Protein AF-A0A4U2DTA5-F1 (afdb_monomer_lite)

pLDDT: mean 94.83, std 8.17, range [55.56, 98.75]

Secondary structure (DSSP, 8-state):
--TTHHHHHHHHHHHHHHTT--HHHHHHHHHHHHHHHTTSSSSGGGPPPHHHHHHHHHHHS--

Radius of gyration: 11.01 Å; chains: 1; bounding box: 27×26×25 Å

Sequence (63 aa):
DTTAAGDTFNGALVTGLLEDMPLERAIK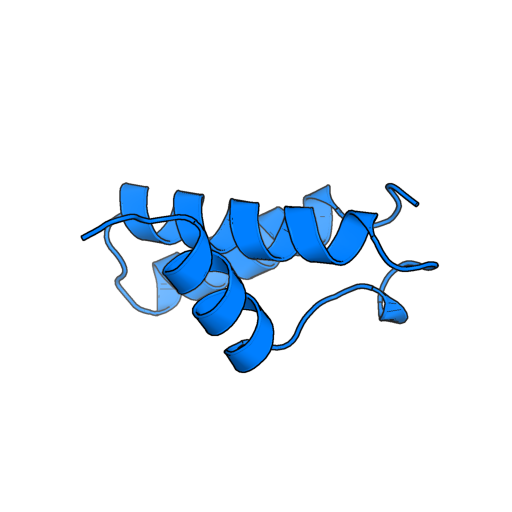FAHAAAAISVTRFGAQTSIPTRAETDAFLAEQLPA

Foldseek 3Di:
DQAQLVVLLVVQLVVCVVVVHDNVVSNLLSNLQSVQLVVDDDHPVSGDDPVSSVVSSVVVDDD

Structure (mmCIF, N/CA/C/O backbone):
data_AF-A0A4U2DTA5-F1
#
_entry.id   AF-A0A4U2DTA5-F1
#
loop_
_atom_site.group_PDB
_atom_site.id
_atom_site.type_symbol
_atom_site.label_atom_id
_atom_site.label_alt_id
_atom_site.label_comp_id
_atom_site.label_asym_id
_atom_site.label_entity_id
_atom_site.label_seq_id
_atom_site.pdbx_PDB_ins_code
_atom_site.Cartn_x
_atom_site.Cartn_y
_atom_site.Cartn_z
_atom_site.occupancy
_atom_site.B_iso_or_equiv
_atom_site.auth_seq_id
_atom_site.auth_comp_id
_atom_site.auth_a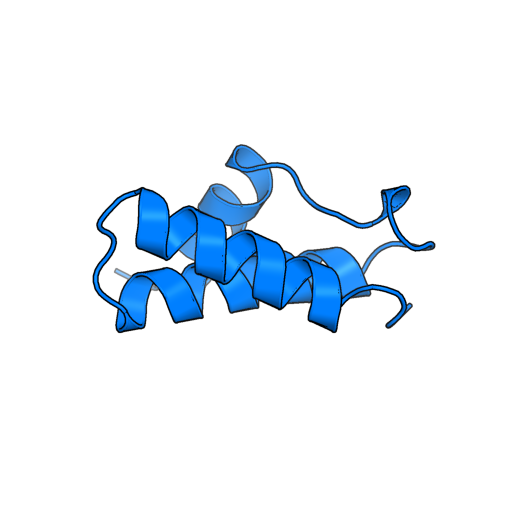sym_id
_atom_site.auth_atom_id
_atom_site.pdbx_PDB_model_num
ATOM 1 N N . ASP A 1 1 ? 12.759 -1.411 -6.629 1.00 82.06 1 ASP A N 1
ATOM 2 C CA . ASP A 1 1 ? 13.007 0.037 -6.780 1.00 82.06 1 ASP A CA 1
ATOM 3 C C . ASP A 1 1 ? 12.123 0.727 -5.754 1.00 82.06 1 ASP A C 1
ATOM 5 O O . ASP A 1 1 ? 10.969 0.358 -5.649 1.00 82.06 1 ASP A O 1
ATOM 9 N N . THR A 1 2 ? 12.659 1.605 -4.907 1.00 88.38 2 THR A N 1
ATOM 10 C CA . THR A 1 2 ? 11.902 2.188 -3.780 1.00 88.38 2 THR A CA 1
ATOM 11 C C . THR A 1 2 ? 11.107 3.439 -4.152 1.00 88.38 2 THR A C 1
ATOM 13 O O . THR A 1 2 ? 10.425 4.017 -3.301 1.00 88.38 2 THR A O 1
ATOM 16 N N . THR A 1 3 ? 11.182 3.866 -5.412 1.00 90.94 3 THR A N 1
ATOM 17 C CA . THR A 1 3 ? 10.449 5.023 -5.927 1.00 90.94 3 THR A CA 1
ATOM 18 C C . THR A 1 3 ? 8.938 4.858 -5.700 1.00 90.94 3 THR A C 1
ATOM 20 O O . THR A 1 3 ? 8.381 3.793 -5.943 1.00 90.94 3 THR A O 1
ATOM 23 N N . ALA A 1 4 ? 8.269 5.917 -5.222 1.00 92.50 4 ALA A N 1
ATOM 24 C CA . ALA A 1 4 ? 6.825 5.978 -4.939 1.00 92.50 4 ALA A CA 1
ATOM 25 C C . ALA A 1 4 ? 6.271 5.035 -3.845 1.00 92.50 4 ALA A C 1
ATOM 27 O O . ALA A 1 4 ? 5.056 4.989 -3.648 1.00 92.50 4 ALA A O 1
ATOM 28 N N . ALA A 1 5 ? 7.109 4.332 -3.073 1.00 96.19 5 ALA A N 1
ATOM 29 C CA . ALA A 1 5 ? 6.630 3.468 -1.983 1.00 96.19 5 ALA A CA 1
ATOM 30 C C . ALA A 1 5 ? 5.849 4.240 -0.900 1.00 96.19 5 ALA A C 1
ATOM 32 O O . ALA A 1 5 ? 4.795 3.792 -0.454 1.00 96.19 5 ALA A O 1
ATOM 33 N N . GLY A 1 6 ? 6.332 5.428 -0.516 1.00 97.06 6 GLY A N 1
ATOM 34 C CA . GLY A 1 6 ? 5.652 6.297 0.452 1.00 97.06 6 GLY A CA 1
ATOM 35 C C . GLY A 1 6 ? 4.339 6.878 -0.081 1.00 97.06 6 GLY A C 1
ATOM 36 O O . GLY A 1 6 ? 3.341 6.896 0.635 1.00 97.06 6 GLY A O 1
ATOM 37 N N . ASP A 1 7 ? 4.311 7.286 -1.351 1.00 97.44 7 ASP A N 1
ATOM 38 C CA . ASP A 1 7 ? 3.090 7.786 -1.996 1.00 97.44 7 ASP A CA 1
ATOM 39 C C . ASP A 1 7 ? 2.041 6.676 -2.127 1.00 97.44 7 ASP A C 1
ATOM 41 O O . ASP A 1 7 ? 0.866 6.894 -1.834 1.00 97.44 7 ASP A O 1
ATOM 45 N N . THR A 1 8 ? 2.476 5.464 -2.485 1.00 98.06 8 THR A N 1
ATOM 46 C CA . THR A 1 8 ? 1.624 4.268 -2.547 1.00 98.06 8 THR A CA 1
ATOM 47 C C . THR A 1 8 ? 1.049 3.936 -1.174 1.00 98.06 8 THR A C 1
ATOM 49 O O . THR A 1 8 ? -0.156 3.716 -1.054 1.00 98.06 8 THR A O 1
ATOM 52 N N . PHE A 1 9 ? 1.881 3.961 -0.127 1.00 98.44 9 PHE A N 1
ATOM 53 C CA . PHE A 1 9 ? 1.435 3.769 1.251 1.00 98.44 9 PHE A CA 1
ATOM 54 C C . PHE A 1 9 ? 0.371 4.802 1.644 1.00 98.44 9 PHE A C 1
ATOM 56 O O . PHE A 1 9 ? -0.710 4.437 2.098 1.00 98.44 9 PHE A O 1
ATOM 63 N N . ASN A 1 10 ? 0.647 6.091 1.436 1.00 98.44 10 ASN A N 1
ATOM 64 C CA . ASN A 1 10 ? -0.267 7.166 1.820 1.00 98.44 10 ASN A CA 1
ATOM 65 C C . ASN A 1 10 ? -1.590 7.094 1.047 1.00 98.44 10 ASN A C 1
ATOM 67 O O . ASN A 1 10 ? -2.656 7.229 1.646 1.00 98.44 10 ASN A O 1
ATOM 71 N N . GLY A 1 11 ? -1.533 6.837 -0.262 1.00 98.19 11 GLY A N 1
ATOM 72 C CA . GLY A 1 11 ? -2.720 6.671 -1.099 1.00 98.19 11 GLY A CA 1
ATOM 73 C C . GLY A 1 11 ? -3.580 5.490 -0.653 1.00 98.19 11 GLY A C 1
ATOM 74 O O . GLY A 1 11 ? -4.796 5.627 -0.502 1.00 98.19 11 GLY A O 1
ATOM 75 N N . ALA A 1 12 ? -2.956 4.347 -0.366 1.00 98.50 12 ALA A N 1
ATOM 76 C CA . ALA A 1 12 ? -3.649 3.167 0.136 1.00 98.50 12 ALA A CA 1
ATOM 77 C C . ALA A 1 12 ? -4.223 3.380 1.549 1.00 98.50 12 ALA A C 1
ATOM 79 O O . ALA A 1 12 ? -5.354 2.973 1.810 1.00 98.50 12 ALA A O 1
ATOM 80 N N . LEU A 1 13 ? -3.504 4.071 2.441 1.00 98.75 13 LEU A N 1
ATOM 81 C CA . LEU A 1 13 ? -3.988 4.397 3.785 1.00 98.75 13 LEU A CA 1
ATOM 82 C C . LEU A 1 13 ? -5.219 5.305 3.725 1.00 98.75 13 LEU A C 1
ATOM 84 O O . LEU A 1 13 ? -6.231 4.994 4.347 1.00 98.75 13 LEU A O 1
ATOM 88 N N . VAL A 1 14 ? -5.159 6.395 2.951 1.00 98.62 14 VAL A N 1
ATOM 89 C CA . VAL A 1 14 ? -6.304 7.301 2.762 1.00 98.62 14 VAL A CA 1
ATOM 90 C C . VAL A 1 14 ? -7.482 6.558 2.140 1.00 98.62 14 VAL A C 1
ATOM 92 O O . VAL A 1 14 ? -8.604 6.726 2.603 1.00 98.62 14 VAL A O 1
ATOM 95 N N . THR A 1 15 ? -7.236 5.687 1.158 1.00 98.56 15 THR A N 1
ATOM 96 C CA . THR A 1 15 ? -8.283 4.840 0.564 1.00 98.56 15 THR A CA 1
ATOM 97 C C . THR A 1 15 ? -8.950 3.961 1.623 1.00 98.56 15 THR A C 1
ATOM 99 O O . THR A 1 15 ? -10.168 3.983 1.746 1.00 98.56 15 THR A O 1
ATOM 102 N N . GLY A 1 16 ? -8.170 3.245 2.441 1.00 98.44 16 GLY A N 1
ATOM 103 C CA . GLY A 1 16 ? -8.714 2.398 3.506 1.00 98.44 16 GLY A CA 1
ATOM 104 C C . GLY A 1 16 ? -9.500 3.183 4.560 1.00 98.44 16 GLY A C 1
ATOM 105 O O . GLY A 1 16 ? -10.550 2.729 5.003 1.00 98.44 16 GLY A O 1
ATOM 106 N N . LEU A 1 17 ? -9.034 4.379 4.933 1.00 98.62 17 LEU A N 1
ATOM 107 C CA . LEU A 1 17 ? -9.748 5.252 5.871 1.00 98.62 17 LEU A CA 1
ATOM 108 C C . LEU A 1 17 ? -11.062 5.794 5.287 1.00 98.62 17 LEU A C 1
ATOM 110 O O . LEU A 1 17 ? -12.046 5.879 6.012 1.00 98.62 17 LEU A O 1
ATOM 114 N N . LEU A 1 18 ? -11.094 6.135 3.995 1.00 98.62 18 LEU A N 1
ATOM 115 C CA . LEU A 1 18 ? -12.316 6.560 3.296 1.00 98.62 18 LEU A CA 1
ATOM 116 C C . LEU A 1 18 ? -13.322 5.414 3.102 1.00 98.62 18 LEU A C 1
ATOM 118 O O . LEU A 1 18 ? -14.505 5.674 2.908 1.00 98.62 18 LEU A O 1
ATOM 122 N N . GLU A 1 19 ? -12.861 4.165 3.159 1.00 98.19 19 GLU A N 1
ATOM 123 C CA . GLU A 1 19 ? -13.689 2.952 3.148 1.00 98.19 19 GLU A CA 1
ATOM 124 C C . GLU A 1 19 ? -14.101 2.489 4.561 1.00 98.19 19 GLU A C 1
ATOM 126 O O . GLU A 1 19 ? -14.513 1.342 4.737 1.00 98.19 19 GLU A O 1
ATOM 131 N N . ASP A 1 20 ? -13.961 3.347 5.579 1.00 98.38 20 ASP A N 1
ATOM 132 C CA . ASP A 1 20 ? -14.290 3.051 6.982 1.00 98.38 20 ASP A CA 1
ATOM 133 C C . ASP A 1 20 ? -13.563 1.812 7.551 1.00 98.38 20 ASP A C 1
ATOM 135 O O . ASP A 1 20 ? -14.021 1.169 8.504 1.00 98.38 20 ASP A O 1
ATOM 139 N N . MET A 1 21 ? -12.396 1.452 7.001 1.00 98.06 21 MET A N 1
ATOM 140 C CA . MET A 1 21 ? -11.595 0.376 7.579 1.00 98.06 21 MET A CA 1
ATOM 141 C C . MET A 1 21 ? -11.099 0.783 8.974 1.00 98.06 21 MET A C 1
ATOM 143 O O . MET A 1 21 ? -10.626 1.909 9.160 1.00 98.06 21 MET A O 1
ATOM 147 N N . PRO A 1 22 ? -11.081 -0.145 9.951 1.00 98.19 22 PRO A N 1
ATOM 148 C CA . PRO A 1 22 ? -10.351 0.078 11.191 1.00 98.19 22 PRO A CA 1
ATOM 149 C C . PRO A 1 22 ? -8.905 0.474 10.883 1.00 98.19 22 PRO A C 1
ATOM 151 O O . PRO A 1 22 ?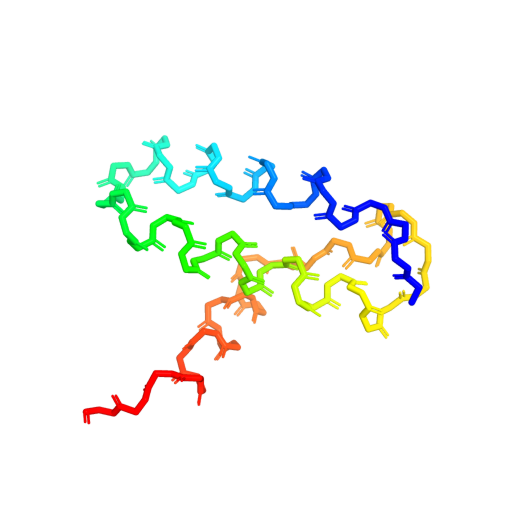 -8.277 -0.140 10.017 1.00 98.19 22 PRO A O 1
ATOM 154 N N . LEU A 1 23 ? -8.362 1.457 11.608 1.00 98.06 23 LEU A N 1
ATOM 155 C CA . LEU A 1 23 ? -7.027 2.009 11.343 1.00 98.06 23 LEU A CA 1
ATOM 156 C C . LEU A 1 23 ? -5.953 0.918 11.209 1.00 98.06 23 LEU A C 1
ATOM 158 O O . LEU A 1 23 ? -5.132 0.965 10.300 1.00 98.06 23 LEU A O 1
ATOM 162 N N . GLU A 1 24 ? -5.989 -0.100 12.070 1.00 97.38 24 GLU A N 1
ATOM 163 C CA . GLU A 1 24 ? -5.058 -1.230 12.005 1.00 97.38 24 GLU A CA 1
ATOM 164 C C . GLU A 1 24 ? -5.138 -1.981 10.664 1.00 97.38 24 GLU A C 1
ATOM 166 O O . GLU A 1 24 ? -4.115 -2.324 10.069 1.00 97.38 24 GLU A O 1
ATOM 171 N N . ARG A 1 25 ? -6.354 -2.202 10.152 1.00 97.12 25 ARG A N 1
ATOM 172 C CA . ARG A 1 25 ? -6.582 -2.850 8.857 1.00 97.12 25 ARG A CA 1
ATOM 173 C C . ARG A 1 25 ? -6.134 -1.954 7.706 1.00 97.12 25 ARG A C 1
ATOM 175 O O . ARG A 1 25 ? -5.467 -2.447 6.800 1.00 97.12 25 ARG A O 1
ATOM 182 N N . ALA A 1 26 ? -6.431 -0.656 7.770 1.00 98.38 26 ALA A N 1
ATOM 183 C CA . ALA A 1 26 ? -5.993 0.316 6.769 1.00 98.38 26 ALA A CA 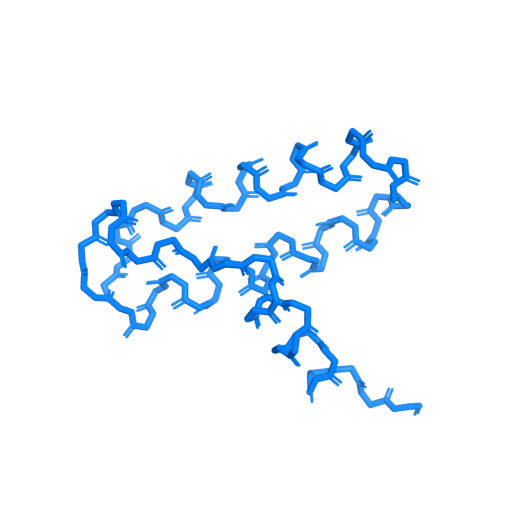1
ATOM 184 C C . ALA A 1 26 ? -4.456 0.403 6.693 1.00 98.38 26 ALA A C 1
ATOM 186 O O . ALA A 1 26 ? -3.888 0.420 5.604 1.00 98.38 26 ALA A O 1
ATOM 187 N N . ILE A 1 27 ? -3.766 0.369 7.840 1.00 98.25 27 ILE A N 1
ATOM 188 C CA . ILE A 1 27 ? -2.297 0.346 7.904 1.00 98.25 27 ILE A CA 1
ATOM 189 C C . ILE A 1 27 ? -1.734 -0.936 7.281 1.00 98.25 27 ILE A C 1
ATOM 191 O O . ILE A 1 27 ? -0.756 -0.865 6.536 1.00 98.25 27 ILE A O 1
ATOM 195 N N . LYS A 1 28 ? -2.324 -2.105 7.563 1.00 98.06 28 LYS A N 1
ATOM 196 C CA . LYS A 1 28 ? -1.896 -3.383 6.964 1.00 98.06 28 LYS A CA 1
ATOM 197 C C . LYS A 1 28 ? -2.095 -3.390 5.443 1.00 98.06 28 LYS A C 1
ATOM 199 O O . LYS A 1 28 ? -1.190 -3.786 4.714 1.00 98.06 28 LYS A O 1
ATOM 204 N N . PHE A 1 29 ? -3.229 -2.878 4.969 1.00 98.44 29 PHE A N 1
ATOM 205 C CA . PHE A 1 29 ? -3.511 -2.680 3.545 1.00 98.44 29 PHE A CA 1
ATOM 206 C C . PHE A 1 29 ? -2.495 -1.739 2.876 1.00 98.44 29 PHE A C 1
ATOM 208 O O . PHE A 1 29 ? -1.934 -2.066 1.832 1.00 98.44 29 PHE A O 1
ATOM 215 N N . ALA A 1 30 ? -2.179 -0.611 3.513 1.00 98.56 30 ALA A N 1
ATOM 216 C CA . ALA A 1 30 ? -1.195 0.338 3.006 1.00 98.56 30 ALA A CA 1
ATOM 217 C C . ALA A 1 30 ? 0.226 -0.246 2.933 1.00 98.56 30 ALA A C 1
ATOM 219 O O . ALA A 1 30 ? 0.936 -0.030 1.949 1.00 98.56 30 ALA A O 1
ATOM 220 N N . HIS A 1 31 ? 0.630 -1.032 3.938 1.00 98.19 31 HIS A N 1
ATOM 221 C CA . HIS A 1 31 ? 1.903 -1.756 3.909 1.00 98.19 31 HIS A CA 1
ATOM 222 C C . HIS A 1 31 ? 1.950 -2.789 2.783 1.00 98.19 31 HIS A C 1
ATOM 224 O O . HIS A 1 31 ? 2.969 -2.880 2.106 1.00 98.19 31 HIS A O 1
ATOM 230 N N . ALA A 1 32 ? 0.865 -3.534 2.555 1.00 98.19 32 ALA A N 1
ATOM 231 C CA . ALA A 1 32 ? 0.779 -4.480 1.445 1.00 98.19 32 ALA A CA 1
ATOM 232 C C . ALA A 1 32 ? 0.970 -3.775 0.092 1.00 98.19 32 ALA A C 1
ATOM 234 O O . ALA A 1 32 ? 1.784 -4.214 -0.721 1.00 98.19 32 ALA A O 1
ATOM 235 N N . ALA A 1 33 ? 0.303 -2.637 -0.121 1.00 98.31 33 ALA A N 1
ATOM 236 C CA . ALA A 1 33 ? 0.430 -1.878 -1.363 1.00 98.31 33 ALA A CA 1
ATOM 237 C C . ALA A 1 33 ? 1.872 -1.382 -1.598 1.00 98.31 33 ALA A C 1
ATOM 239 O O . ALA A 1 33 ? 2.429 -1.554 -2.684 1.00 98.31 33 ALA A O 1
ATOM 240 N N . ALA A 1 34 ? 2.507 -0.820 -0.565 1.00 98.06 34 ALA A N 1
ATOM 241 C CA . ALA A 1 34 ? 3.893 -0.357 -0.638 1.00 98.06 34 ALA A CA 1
ATOM 242 C C . ALA A 1 34 ? 4.898 -1.511 -0.801 1.00 98.06 34 ALA A C 1
ATOM 244 O O . ALA A 1 34 ? 5.886 -1.382 -1.523 1.00 98.06 34 ALA A O 1
ATOM 245 N N . ALA A 1 35 ? 4.646 -2.659 -0.168 1.00 97.19 35 ALA A N 1
ATOM 246 C CA . ALA A 1 35 ? 5.478 -3.848 -0.315 1.00 97.19 35 ALA A CA 1
ATOM 247 C C . ALA A 1 35 ? 5.472 -4.358 -1.761 1.00 97.19 35 ALA A C 1
ATOM 249 O O . ALA A 1 35 ? 6.526 -4.709 -2.283 1.00 97.19 35 ALA A O 1
ATOM 250 N N . ILE A 1 36 ? 4.319 -4.339 -2.438 1.00 97.44 36 ILE A N 1
ATOM 251 C CA . ILE A 1 36 ? 4.250 -4.695 -3.859 1.00 97.44 36 ILE A CA 1
ATOM 252 C C . ILE A 1 36 ? 4.976 -3.648 -4.708 1.00 97.44 36 ILE A C 1
ATOM 254 O O . ILE A 1 36 ? 5.748 -4.026 -5.594 1.00 97.44 36 ILE A O 1
ATOM 258 N N . SER A 1 37 ? 4.786 -2.350 -4.441 1.00 97.62 37 SER A N 1
ATOM 259 C CA . SER A 1 37 ? 5.370 -1.297 -5.281 1.00 97.62 37 SER A CA 1
ATOM 260 C C . SER A 1 37 ? 6.896 -1.376 -5.327 1.00 97.62 37 SER A C 1
ATOM 262 O O . SER A 1 37 ? 7.486 -1.258 -6.399 1.00 97.62 37 SER A O 1
ATOM 264 N N . VAL A 1 38 ? 7.554 -1.708 -4.208 1.00 97.25 38 VAL A N 1
ATOM 265 C CA . VAL A 1 38 ? 9.024 -1.800 -4.182 1.00 97.25 38 VAL A CA 1
ATOM 266 C C . VAL A 1 38 ? 9.608 -2.961 -4.998 1.00 97.25 38 VAL A C 1
ATOM 268 O O . VAL A 1 38 ? 10.810 -2.968 -5.290 1.00 97.25 38 VAL A O 1
ATOM 271 N N . THR A 1 39 ? 8.776 -3.928 -5.402 1.00 96.12 39 THR A N 1
ATOM 272 C CA . THR A 1 39 ? 9.177 -5.068 -6.251 1.00 96.12 39 THR A CA 1
ATOM 273 C C . THR A 1 39 ? 9.165 -4.749 -7.748 1.00 96.12 39 THR A C 1
ATOM 275 O O . THR A 1 39 ? 9.684 -5.529 -8.545 1.00 96.12 39 THR A O 1
ATOM 278 N N . ARG A 1 40 ? 8.600 -3.602 -8.145 1.00 95.19 40 ARG A N 1
ATOM 279 C CA . ARG A 1 40 ? 8.431 -3.177 -9.542 1.00 95.19 40 ARG A CA 1
ATOM 280 C C . ARG A 1 40 ? 9.319 -1.970 -9.832 1.00 95.19 40 ARG A C 1
ATOM 282 O O . ARG A 1 40 ? 9.762 -1.290 -8.915 1.00 95.19 40 ARG A O 1
ATOM 289 N N . PHE A 1 41 ? 9.613 -1.725 -11.106 1.00 95.00 41 PHE A N 1
ATOM 290 C CA . PHE A 1 41 ? 10.387 -0.555 -11.527 1.00 95.00 41 PHE A CA 1
ATOM 291 C C . PHE A 1 41 ? 9.467 0.635 -11.829 1.00 95.00 41 PHE A C 1
ATOM 293 O O . PHE A 1 41 ? 8.419 0.474 -12.466 1.00 95.00 41 PHE A O 1
ATOM 300 N N . GLY A 1 42 ? 9.895 1.832 -11.429 1.00 91.12 42 GLY A N 1
ATOM 301 C CA . GLY A 1 42 ? 9.215 3.092 -11.716 1.00 91.12 42 GLY A CA 1
ATOM 302 C C . GLY A 1 42 ? 8.230 3.548 -10.637 1.00 91.12 42 GLY A C 1
ATOM 303 O O . GLY A 1 42 ? 7.937 2.844 -9.676 1.00 91.12 42 GLY A O 1
ATOM 304 N N . ALA A 1 43 ? 7.720 4.772 -10.807 1.00 91.94 43 ALA A N 1
ATOM 305 C CA . ALA A 1 43 ? 6.789 5.413 -9.880 1.00 91.94 43 ALA A CA 1
ATOM 306 C C . ALA A 1 43 ? 5.348 4.914 -10.091 1.00 91.94 43 ALA A C 1
ATOM 308 O O . ALA A 1 43 ? 4.952 3.899 -9.542 1.00 91.94 43 ALA A O 1
ATOM 309 N N . GLN A 1 44 ? 4.557 5.569 -10.943 1.00 92.81 44 GLN A N 1
ATOM 310 C CA . GLN A 1 44 ? 3.153 5.195 -11.162 1.00 92.81 44 GLN A CA 1
ATOM 311 C C . GLN A 1 44 ? 2.979 3.745 -11.649 1.00 92.81 44 GLN A C 1
ATOM 313 O O . GLN A 1 44 ? 2.012 3.083 -11.290 1.00 92.81 44 GLN A O 1
ATOM 318 N N . THR A 1 45 ? 3.924 3.239 -12.443 1.00 93.31 45 THR A N 1
ATOM 319 C CA . THR A 1 45 ? 3.909 1.866 -12.968 1.00 93.31 45 THR A CA 1
ATOM 320 C C . THR A 1 45 ? 4.101 0.797 -11.893 1.00 93.31 45 THR A C 1
ATOM 322 O O . THR A 1 45 ? 3.803 -0.367 -12.155 1.00 93.31 45 THR A O 1
ATOM 325 N N . SER A 1 46 ? 4.597 1.158 -10.704 1.00 96.19 46 SER A N 1
ATOM 326 C CA . SER A 1 46 ? 4.762 0.220 -9.593 1.00 96.19 46 SER A CA 1
ATOM 327 C C . SER A 1 46 ? 3.544 0.132 -8.675 1.00 96.19 46 SER A C 1
ATOM 329 O O . SER A 1 46 ? 3.425 -0.849 -7.941 1.00 96.19 46 SER A O 1
ATOM 331 N N . ILE A 1 47 ? 2.619 1.096 -8.735 1.00 97.56 47 ILE A N 1
ATOM 332 C CA . ILE A 1 47 ? 1.432 1.132 -7.873 1.00 97.56 47 ILE A CA 1
ATOM 333 C C . ILE A 1 47 ? 0.551 -0.098 -8.171 1.00 97.56 47 ILE A C 1
ATOM 335 O O . ILE A 1 47 ? 0.156 -0.296 -9.325 1.00 97.56 47 ILE A O 1
ATOM 339 N N . PRO A 1 48 ? 0.243 -0.946 -7.174 1.00 97.75 48 PRO A N 1
ATOM 340 C CA . PRO A 1 48 ? -0.591 -2.122 -7.377 1.00 97.75 48 PRO A CA 1
ATOM 341 C C . PRO A 1 48 ? -2.070 -1.764 -7.497 1.00 97.75 48 PRO A C 1
ATOM 343 O O . PRO A 1 48 ? -2.542 -0.724 -7.034 1.00 97.75 48 PRO A O 1
ATOM 346 N N . THR A 1 49 ? -2.831 -2.683 -8.076 1.00 98.19 49 THR A N 1
ATOM 347 C CA 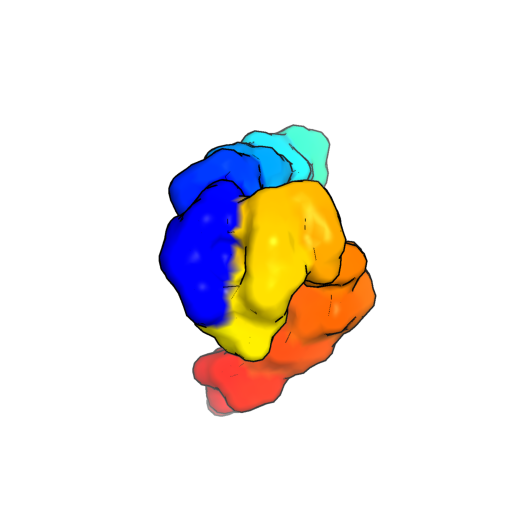. THR A 1 49 ? -4.292 -2.632 -8.036 1.00 98.19 49 THR A CA 1
ATOM 348 C C . THR A 1 49 ? -4.826 -3.046 -6.660 1.00 98.19 49 THR A C 1
ATOM 350 O O . THR A 1 49 ? -4.143 -3.696 -5.859 1.00 98.19 49 THR A O 1
ATOM 353 N N . ARG A 1 50 ? -6.100 -2.721 -6.398 1.00 97.75 50 ARG A N 1
ATOM 354 C CA . ARG A 1 50 ? -6.820 -3.185 -5.200 1.00 97.75 50 ARG A CA 1
ATOM 355 C C . ARG A 1 50 ? -6.783 -4.710 -5.069 1.00 97.75 50 ARG A C 1
ATOM 357 O O . ARG A 1 50 ? -6.442 -5.215 -4.008 1.00 97.75 50 ARG A O 1
ATOM 364 N N . ALA A 1 51 ? -7.074 -5.423 -6.156 1.00 98.19 51 ALA A N 1
ATOM 365 C CA . ALA A 1 51 ? -7.124 -6.883 -6.160 1.00 9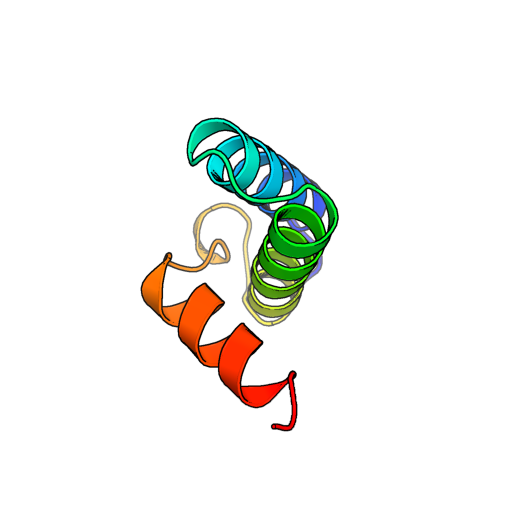8.19 51 ALA A CA 1
ATOM 366 C C . ALA A 1 51 ? -5.766 -7.521 -5.822 1.00 98.19 51 ALA A C 1
ATOM 368 O O . ALA A 1 51 ? -5.713 -8.450 -5.023 1.00 98.19 51 ALA A O 1
ATOM 369 N N . GLU A 1 52 ? -4.670 -7.002 -6.383 1.00 97.75 52 GLU A N 1
ATOM 370 C CA . GLU A 1 52 ? -3.317 -7.476 -6.057 1.00 97.75 52 GLU A CA 1
ATOM 371 C C . GLU A 1 52 ? -2.967 -7.226 -4.588 1.00 97.75 52 GLU A C 1
ATOM 373 O O . GLU A 1 52 ? -2.376 -8.085 -3.938 1.00 97.75 52 GLU A O 1
ATOM 378 N N . THR A 1 53 ? -3.360 -6.065 -4.058 1.00 98.19 53 THR A N 1
ATOM 379 C CA . THR A 1 53 ? -3.100 -5.699 -2.661 1.00 98.19 53 THR A CA 1
ATOM 380 C C . THR A 1 53 ? -3.862 -6.604 -1.695 1.00 98.19 53 THR A C 1
ATOM 382 O O . THR A 1 53 ? -3.275 -7.106 -0.737 1.00 98.19 53 THR A O 1
ATOM 385 N N . ASP A 1 54 ? -5.148 -6.851 -1.957 1.00 97.25 54 ASP A N 1
ATOM 386 C CA . ASP A 1 54 ? -5.980 -7.727 -1.128 1.00 97.25 54 ASP A CA 1
ATOM 387 C C . ASP A 1 54 ? -5.493 -9.182 -1.176 1.00 97.25 54 ASP A C 1
ATOM 389 O O . ASP A 1 54 ? -5.425 -9.836 -0.135 1.00 97.25 54 ASP A O 1
ATOM 393 N N . ALA A 1 55 ? -5.112 -9.674 -2.362 1.00 97.56 55 ALA A N 1
ATOM 394 C CA . ALA A 1 55 ? -4.555 -11.016 -2.528 1.00 97.56 55 ALA A CA 1
ATOM 395 C C . ALA A 1 55 ? -3.244 -11.179 -1.746 1.00 97.56 55 ALA A C 1
ATOM 397 O O . ALA A 1 55 ? -3.116 -12.104 -0.947 1.00 97.56 55 ALA A O 1
ATOM 398 N N . PHE A 1 56 ? -2.311 -10.234 -1.898 1.00 97.06 56 PHE A N 1
ATOM 399 C CA . PHE A 1 56 ? -1.054 -10.245 -1.155 1.00 97.06 56 PHE A CA 1
ATOM 400 C C . PHE A 1 56 ? -1.289 -10.189 0.358 1.00 97.06 56 PHE A C 1
ATOM 402 O O . PHE A 1 56 ? -0.691 -10.952 1.110 1.00 97.06 56 PHE A O 1
ATOM 409 N N . LEU A 1 57 ? -2.187 -9.317 0.826 1.00 95.88 57 LEU A N 1
ATOM 410 C CA . LEU A 1 57 ? -2.488 -9.204 2.252 1.00 95.88 57 LEU A CA 1
ATOM 411 C C . LEU A 1 57 ? -3.085 -10.500 2.823 1.00 95.88 57 LEU A C 1
ATOM 413 O O . LEU A 1 57 ? -2.742 -10.879 3.944 1.00 95.88 57 LEU A O 1
ATOM 417 N N . ALA A 1 58 ? -3.946 -11.185 2.065 1.00 94.50 58 ALA A N 1
ATOM 418 C CA . ALA A 1 58 ? -4.513 -12.472 2.462 1.00 94.50 58 ALA A CA 1
ATOM 419 C C . ALA A 1 58 ? -3.448 -13.578 2.567 1.00 94.50 58 ALA A C 1
ATOM 421 O O . ALA A 1 58 ? -3.537 -14.417 3.457 1.00 94.50 58 ALA A O 1
ATOM 422 N N . GLU A 1 59 ? -2.418 -13.562 1.715 1.00 93.75 59 GLU A N 1
ATOM 423 C CA . GLU A 1 59 ? -1.290 -14.504 1.794 1.00 93.75 59 GLU A CA 1
ATOM 424 C C . GLU A 1 59 ? -0.391 -14.264 3.022 1.00 93.75 59 GLU A C 1
ATOM 426 O O . GLU A 1 59 ? 0.217 -15.205 3.531 1.00 93.75 59 GLU A O 1
ATOM 431 N N . GLN A 1 60 ? -0.297 -13.020 3.510 1.00 87.44 60 GLN A N 1
ATOM 432 C CA . GLN A 1 60 ? 0.566 -12.652 4.644 1.00 87.44 60 GLN A CA 1
ATOM 433 C C . GLN A 1 60 ? -0.096 -12.814 6.023 1.00 87.44 60 GLN A C 1
ATOM 435 O O . GLN A 1 60 ? 0.602 -12.810 7.038 1.00 87.44 60 GLN A O 1
ATOM 440 N N . LEU A 1 61 ? -1.425 -12.928 6.089 1.00 75.06 61 LEU A N 1
ATOM 441 C CA . LEU A 1 61 ? -2.163 -13.132 7.336 1.00 75.06 61 LEU A CA 1
ATOM 442 C C . LEU A 1 61 ? -2.577 -14.609 7.447 1.00 75.06 61 LEU A C 1
ATOM 444 O O . LEU A 1 61 ? -3.572 -14.997 6.834 1.00 75.06 61 LEU A O 1
ATOM 448 N N . PRO A 1 62 ? -1.848 -15.452 8.207 1.00 55.56 62 PRO A N 1
ATOM 449 C CA . PRO A 1 62 ? -2.323 -16.799 8.499 1.00 55.56 62 PRO A CA 1
ATOM 450 C C . PRO A 1 62 ? -3.644 -16.738 9.283 1.00 55.56 62 PRO A C 1
ATOM 452 O O . PRO A 1 62 ? -3.852 -15.816 10.076 1.00 55.56 62 PRO A O 1
ATOM 455 N N . ALA A 1 63 ? -4.523 -17.707 9.007 1.00 55.91 63 ALA A N 1
ATOM 456 C CA . ALA A 1 63 ? -5.838 -17.862 9.632 1.00 55.91 63 ALA A CA 1
ATOM 457 C C . ALA A 1 63 ? -5.776 -17.990 11.162 1.00 55.91 63 ALA A C 1
ATOM 459 O O . ALA A 1 63 ? -4.808 -18.606 11.667 1.00 55.91 63 ALA A O 1
#